Protein AF-A0A352RWW6-F1 (afdb_monomer_lite)

Structure (mmCIF, N/CA/C/O backbone):
data_AF-A0A352RWW6-F1
#
_entry.id   AF-A0A352RWW6-F1
#
loop_
_atom_site.group_PDB
_atom_site.id
_atom_site.type_symbol
_atom_site.label_atom_id
_atom_site.label_alt_id
_atom_site.label_comp_id
_atom_site.label_asym_id
_atom_site.label_entity_id
_atom_site.label_seq_id
_atom_site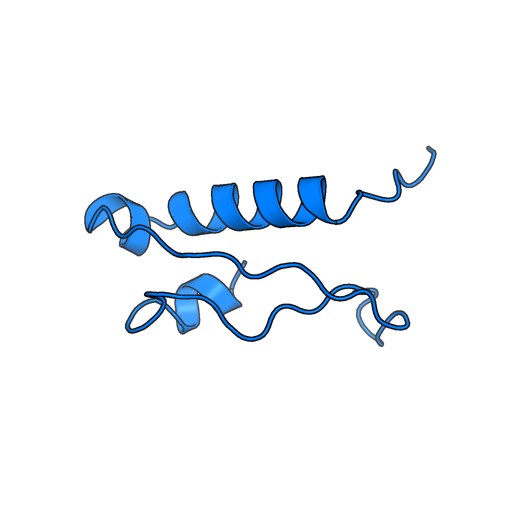.pdbx_PDB_ins_code
_atom_site.Cartn_x
_atom_site.Cartn_y
_atom_site.Cartn_z
_atom_site.occupancy
_atom_site.B_iso_or_equiv
_atom_site.auth_seq_id
_atom_site.auth_comp_id
_atom_site.auth_asym_id
_atom_site.auth_atom_id
_atom_site.pdbx_PDB_model_num
ATOM 1 N N . MET A 1 1 ? 15.643 14.603 -18.374 1.00 39.41 1 MET A N 1
ATOM 2 C CA . MET A 1 1 ? 14.987 14.187 -17.116 1.00 39.41 1 MET A CA 1
ATOM 3 C C . MET A 1 1 ? 15.119 12.677 -16.997 1.00 39.41 1 MET A C 1
ATOM 5 O O . MET A 1 1 ? 14.345 11.962 -17.620 1.00 39.41 1 MET A O 1
ATOM 9 N N . ALA A 1 2 ? 16.154 12.178 -16.315 1.00 41.72 2 ALA A N 1
ATOM 10 C CA . ALA A 1 2 ? 16.303 10.741 -16.103 1.00 41.72 2 ALA A CA 1
ATOM 11 C C . ALA A 1 2 ? 15.092 10.260 -15.292 1.00 41.72 2 ALA A C 1
ATOM 13 O O . ALA A 1 2 ? 14.873 10.750 -14.182 1.00 41.72 2 ALA A O 1
ATOM 14 N N . LYS A 1 3 ? 14.276 9.361 -15.859 1.00 51.22 3 LYS A N 1
ATOM 15 C CA . LYS A 1 3 ? 13.304 8.583 -15.083 1.00 51.22 3 LYS A CA 1
ATOM 16 C C . LYS A 1 3 ? 14.134 7.888 -14.009 1.00 51.22 3 LYS A C 1
ATOM 18 O O . LYS A 1 3 ? 14.839 6.938 -14.319 1.00 51.22 3 LYS A O 1
ATOM 23 N N . ARG A 1 4 ? 14.142 8.429 -12.787 1.00 54.44 4 ARG A N 1
ATOM 24 C CA . ARG A 1 4 ? 14.752 7.772 -11.632 1.00 54.44 4 ARG A CA 1
ATOM 25 C C . ARG A 1 4 ? 14.066 6.417 -11.540 1.00 54.44 4 ARG A C 1
ATOM 27 O O . ARG A 1 4 ? 12.891 6.36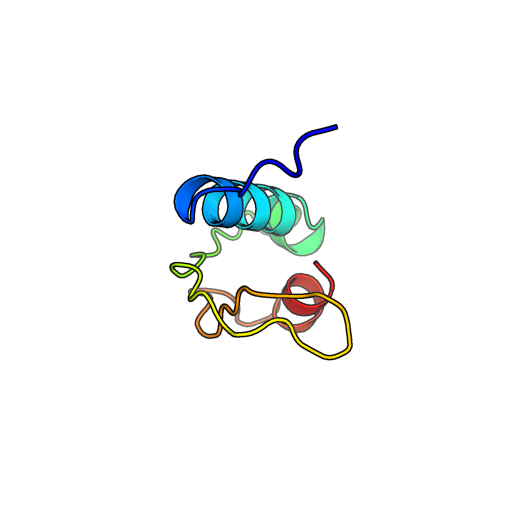7 -11.182 1.00 54.44 4 ARG A O 1
ATOM 34 N N . GLU A 1 5 ? 14.759 5.351 -11.925 1.00 56.88 5 GLU A N 1
ATOM 35 C CA . GLU A 1 5 ? 14.382 4.003 -11.528 1.00 56.88 5 GLU A CA 1
ATOM 36 C C . GLU A 1 5 ? 14.319 4.030 -10.004 1.00 56.88 5 GLU A C 1
ATOM 38 O O . GLU A 1 5 ? 15.335 4.133 -9.317 1.00 56.88 5 GLU A O 1
ATOM 43 N N . ARG A 1 6 ? 13.100 4.109 -9.465 1.00 66.62 6 ARG A N 1
ATOM 44 C CA . ARG A 1 6 ? 12.902 4.069 -8.025 1.00 66.62 6 ARG A CA 1
ATOM 45 C C . ARG A 1 6 ? 13.243 2.654 -7.597 1.00 66.62 6 ARG A C 1
ATOM 47 O O . ARG A 1 6 ? 12.611 1.702 -8.044 1.00 66.62 6 ARG A O 1
ATOM 54 N N . SER A 1 7 ? 14.258 2.523 -6.752 1.00 82.19 7 SER A N 1
ATOM 55 C CA . SER A 1 7 ? 14.597 1.250 -6.129 1.00 82.19 7 SER A CA 1
ATOM 56 C C . SER A 1 7 ? 13.384 0.696 -5.377 1.00 82.19 7 SER A C 1
ATOM 58 O O . SER A 1 7 ? 12.595 1.471 -4.834 1.00 82.19 7 SER A O 1
ATOM 60 N N . ARG A 1 8 ? 13.282 -0.635 -5.266 1.00 84.44 8 ARG A N 1
ATOM 61 C CA . ARG A 1 8 ? 12.244 -1.343 -4.487 1.00 84.44 8 ARG A CA 1
ATOM 62 C C . ARG A 1 8 ? 11.935 -0.679 -3.146 1.00 84.44 8 ARG A C 1
ATOM 64 O O . ARG A 1 8 ? 10.781 -0.433 -2.817 1.00 84.44 8 ARG A O 1
ATOM 71 N N . HIS A 1 9 ? 12.986 -0.317 -2.414 1.00 85.75 9 HIS A N 1
ATOM 72 C CA . HIS A 1 9 ? 12.874 0.358 -1.126 1.00 85.75 9 HIS A CA 1
ATOM 73 C C . HIS A 1 9 ? 12.168 1.719 -1.220 1.00 85.75 9 HIS A C 1
ATOM 75 O O . HIS A 1 9 ? 11.250 1.980 -0.456 1.00 85.75 9 HIS A O 1
ATOM 81 N N . ALA A 1 10 ? 12.522 2.554 -2.201 1.00 87.81 10 ALA A N 1
ATOM 82 C CA . ALA A 1 10 ? 11.903 3.865 -2.387 1.00 87.81 10 A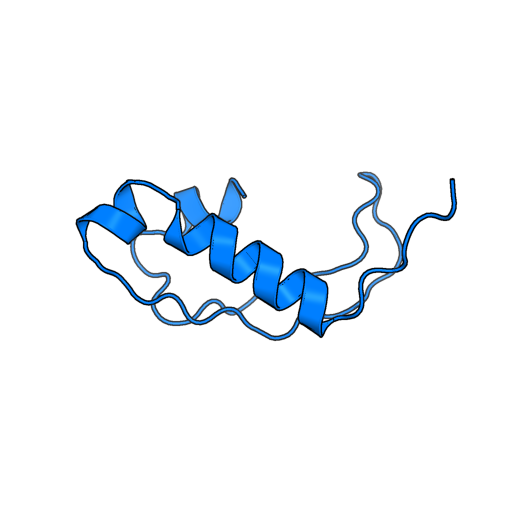LA A CA 1
ATOM 83 C C . ALA A 1 10 ? 10.411 3.760 -2.743 1.00 87.81 10 ALA A C 1
ATOM 85 O O . ALA A 1 10 ? 9.618 4.598 -2.324 1.00 87.81 10 ALA A O 1
ATOM 86 N N . ILE A 1 11 ? 10.022 2.730 -3.500 1.00 89.06 11 ILE A N 1
ATOM 87 C CA . ILE A 1 11 ? 8.613 2.466 -3.826 1.00 89.06 11 ILE A CA 1
ATOM 88 C C . ILE A 1 11 ? 7.862 2.014 -2.577 1.00 89.06 11 ILE A C 1
ATOM 90 O O . ILE A 1 11 ? 6.806 2.559 -2.275 1.00 89.06 11 ILE A O 1
ATOM 94 N N . LYS A 1 12 ? 8.433 1.074 -1.819 1.00 89.94 12 LYS A N 1
ATOM 95 C CA . LYS A 1 12 ? 7.863 0.594 -0.556 1.00 89.94 12 LYS A CA 1
ATOM 96 C C . LYS A 1 12 ? 7.640 1.730 0.442 1.00 89.94 12 LYS A C 1
ATOM 98 O O . LYS A 1 12 ? 6.565 1.828 1.024 1.00 89.94 12 LYS A O 1
ATOM 103 N N . GLU A 1 13 ? 8.630 2.603 0.612 1.00 90.62 13 GLU A N 1
ATOM 104 C CA . GLU A 1 13 ? 8.527 3.762 1.501 1.00 90.62 13 GLU A CA 1
ATOM 105 C C . GLU A 1 13 ? 7.466 4.761 1.031 1.00 90.62 13 GLU A C 1
ATOM 107 O O . GLU A 1 13 ? 6.707 5.282 1.846 1.00 90.62 13 GLU A O 1
ATOM 112 N N . GLU A 1 14 ? 7.373 5.012 -0.276 1.00 91.00 14 GLU A N 1
ATOM 113 C CA . GLU A 1 14 ? 6.365 5.924 -0.815 1.00 91.00 14 GLU A CA 1
ATOM 114 C C . GLU A 1 14 ? 4.946 5.365 -0.657 1.00 91.00 14 GLU A C 1
ATOM 116 O O . GLU A 1 14 ? 4.059 6.095 -0.217 1.00 91.00 14 GLU A O 1
ATOM 121 N N . VAL A 1 15 ? 4.734 4.079 -0.948 1.00 90.62 15 VAL A N 1
ATOM 122 C CA . VAL A 1 15 ? 3.441 3.410 -0.737 1.00 90.62 15 VAL A CA 1
ATOM 123 C C . VAL A 1 15 ? 3.081 3.402 0.747 1.00 90.62 15 VAL A C 1
ATOM 125 O O . VAL A 1 15 ? 1.965 3.770 1.102 1.00 90.62 15 VAL A O 1
ATOM 128 N N . SER A 1 16 ? 4.037 3.083 1.626 1.00 91.25 16 SER A N 1
ATOM 129 C CA . SER A 1 16 ? 3.841 3.152 3.078 1.00 91.25 16 SER A CA 1
ATOM 130 C C . SER A 1 16 ? 3.410 4.546 3.516 1.00 91.25 16 SER A C 1
ATOM 132 O O . SER A 1 16 ? 2.402 4.688 4.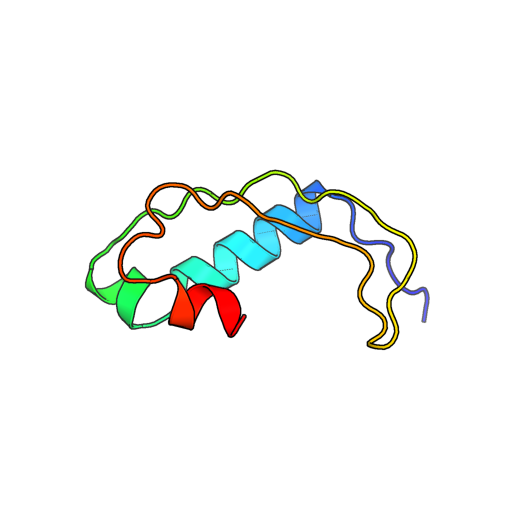203 1.00 91.25 16 SER A O 1
ATOM 134 N N . ARG A 1 17 ? 4.107 5.593 3.063 1.00 91.69 17 ARG A N 1
ATOM 135 C CA . ARG A 1 17 ? 3.744 6.974 3.389 1.00 91.69 17 ARG A CA 1
ATOM 136 C C . ARG A 1 17 ? 2.328 7.315 2.932 1.00 91.69 17 ARG A C 1
ATOM 138 O O . ARG A 1 17 ? 1.598 7.922 3.701 1.00 91.69 17 ARG A O 1
ATOM 145 N N . ARG A 1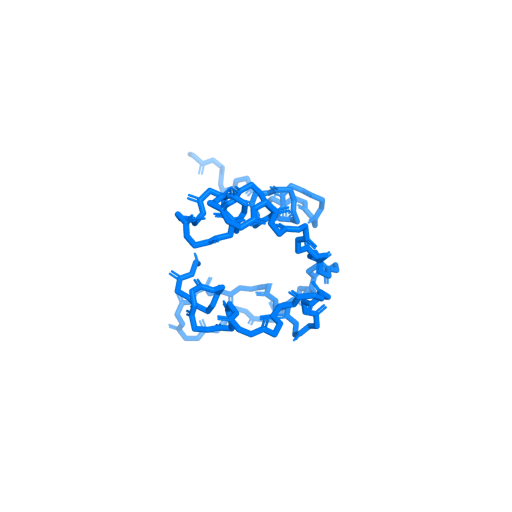 18 ? 1.951 6.953 1.703 1.00 91.88 18 ARG A N 1
ATOM 146 C CA . ARG A 1 18 ? 0.624 7.271 1.157 1.00 91.88 18 ARG A CA 1
ATOM 147 C C . ARG A 1 18 ? -0.490 6.541 1.896 1.00 91.88 18 ARG A C 1
ATOM 149 O O . ARG A 1 18 ? -1.482 7.169 2.228 1.00 91.88 18 ARG A O 1
ATOM 156 N N . ILE A 1 19 ? -0.305 5.257 2.203 1.00 91.38 19 ILE A N 1
ATOM 157 C CA . ILE A 1 19 ? -1.306 4.469 2.933 1.00 91.38 19 ILE A CA 1
ATOM 158 C C . ILE A 1 19 ? -1.542 5.038 4.332 1.00 91.38 19 ILE A C 1
ATOM 160 O O . ILE A 1 19 ? -2.686 5.213 4.725 1.00 91.38 19 ILE A O 1
ATOM 164 N N . HIS A 1 20 ? -0.484 5.397 5.063 1.00 91.12 20 HIS A N 1
ATOM 165 C CA . HIS A 1 20 ? -0.627 5.996 6.397 1.00 91.12 20 HIS A CA 1
ATOM 166 C C . HIS A 1 20 ? -1.096 7.465 6.365 1.00 91.12 20 HIS A C 1
ATOM 168 O O . HIS A 1 20 ? -1.317 8.050 7.419 1.00 91.12 20 HIS A O 1
ATOM 174 N N . GLN A 1 21 ? -1.221 8.075 5.181 1.00 91.94 21 GLN A N 1
ATOM 175 C CA . GLN A 1 21 ? -1.825 9.399 4.989 1.00 91.94 21 GLN A CA 1
ATOM 176 C C . GLN A 1 21 ? -3.305 9.330 4.594 1.00 91.94 21 GLN A C 1
ATOM 178 O O . GLN A 1 21 ? -3.937 10.377 4.499 1.00 91.94 21 GLN A O 1
ATOM 183 N N . ILE A 1 22 ? -3.855 8.138 4.347 1.00 91.00 22 ILE A N 1
ATOM 184 C CA . ILE A 1 22 ? -5.294 7.963 4.138 1.00 91.00 22 ILE A CA 1
ATOM 185 C C . ILE A 1 22 ? -5.991 8.337 5.446 1.00 91.00 22 ILE A C 1
ATOM 187 O O . ILE A 1 22 ? -5.647 7.765 6.478 1.00 91.00 22 ILE A O 1
ATOM 191 N N . ASP A 1 23 ? -6.966 9.251 5.398 1.00 88.69 23 ASP A N 1
ATOM 192 C CA . ASP A 1 23 ? -7.688 9.725 6.587 1.00 88.69 23 ASP A CA 1
ATOM 193 C C . ASP A 1 23 ? -8.194 8.564 7.452 1.00 88.69 23 ASP A C 1
ATOM 195 O O . ASP A 1 23 ? -7.940 8.551 8.645 1.00 88.69 23 ASP A O 1
ATOM 199 N N . GLU A 1 24 ? -8.797 7.535 6.851 1.00 88.31 24 GLU A N 1
ATOM 200 C CA . GLU A 1 24 ? -9.282 6.347 7.570 1.00 88.31 24 GLU A CA 1
ATOM 201 C C . GLU A 1 24 ? -8.166 5.612 8.329 1.00 88.31 24 GLU A C 1
ATOM 203 O O . GLU A 1 24 ? -8.348 5.220 9.473 1.00 88.31 24 GLU A O 1
ATOM 208 N N . VAL A 1 25 ? -6.992 5.440 7.715 1.00 87.94 25 VAL A N 1
ATOM 209 C CA . VAL A 1 25 ? -5.852 4.743 8.337 1.00 87.94 25 VAL A CA 1
ATOM 210 C C . VAL A 1 25 ? -5.210 5.613 9.418 1.00 87.94 25 VAL A C 1
ATOM 212 O O . VAL A 1 25 ? -4.781 5.103 10.454 1.00 87.94 25 VAL A O 1
ATOM 215 N N . ALA A 1 26 ? -5.120 6.920 9.170 1.00 89.56 26 ALA A N 1
ATOM 216 C CA . ALA A 1 26 ? -4.537 7.885 10.088 1.00 89.56 26 ALA A CA 1
ATOM 217 C C . ALA A 1 26 ? -5.421 8.116 11.324 1.00 89.56 26 ALA A C 1
ATOM 219 O O . ALA A 1 26 ? -4.886 8.195 12.429 1.00 89.56 26 ALA A O 1
ATOM 220 N N . ASP A 1 27 ? -6.742 8.188 11.146 1.00 89.69 27 ASP A N 1
ATOM 221 C CA . ASP A 1 27 ? -7.726 8.405 12.213 1.00 89.69 27 ASP A CA 1
ATOM 222 C C . ASP A 1 27 ? -7.813 7.191 13.151 1.00 89.69 27 ASP A C 1
ATOM 224 O O . ASP A 1 27 ? -7.719 7.342 14.369 1.00 89.69 27 ASP A O 1
ATOM 228 N N . ASP A 1 28 ? -7.836 5.973 12.597 1.00 87.31 28 ASP A N 1
ATOM 229 C CA . ASP A 1 28 ? -7.773 4.729 13.379 1.00 87.31 28 ASP A CA 1
ATOM 230 C C . ASP A 1 28 ? -6.373 4.450 13.968 1.00 87.31 28 ASP A C 1
ATOM 232 O O . ASP A 1 28 ? -6.199 3.550 14.795 1.00 87.31 28 ASP A O 1
ATOM 236 N N . GLY A 1 29 ? -5.338 5.178 13.529 1.00 87.50 29 GLY A N 1
ATOM 237 C CA . GLY A 1 29 ? -3.945 4.898 13.889 1.00 87.50 29 GLY A CA 1
ATOM 238 C C . GLY A 1 29 ? -3.472 3.516 13.416 1.00 87.50 29 GLY A C 1
ATOM 239 O O . GLY A 1 29 ? -2.583 2.907 14.023 1.00 87.50 29 GLY A O 1
ATOM 240 N N . ALA A 1 30 ? -4.079 2.992 12.350 1.00 88.62 30 ALA A N 1
ATOM 241 C CA . ALA A 1 30 ? -3.812 1.657 11.850 1.00 88.62 30 ALA A CA 1
ATOM 242 C C . ALA A 1 30 ? -2.416 1.581 11.222 1.00 88.62 30 ALA A C 1
ATOM 244 O O . ALA A 1 30 ? -2.064 2.323 10.304 1.00 88.62 30 ALA A O 1
ATOM 245 N N . HIS A 1 31 ? -1.608 0.627 11.686 1.00 88.06 31 HIS A N 1
ATOM 246 C CA . HIS A 1 31 ? -0.301 0.388 11.088 1.00 88.06 31 HIS A CA 1
ATOM 247 C C . HIS A 1 31 ? -0.411 -0.688 10.004 1.00 88.06 31 HIS A C 1
ATOM 249 O O . HIS A 1 31 ? -0.528 -1.881 10.302 1.00 88.06 31 HIS A O 1
ATOM 255 N N . ILE A 1 32 ? -0.390 -0.262 8.739 1.00 89.81 32 ILE A N 1
ATOM 256 C CA . ILE A 1 32 ? -0.479 -1.159 7.582 1.00 89.81 32 ILE A CA 1
ATOM 257 C C . ILE A 1 32 ? 0.920 -1.630 7.189 1.00 89.81 32 ILE A C 1
ATOM 259 O O . ILE A 1 32 ? 1.833 -0.832 6.961 1.00 89.81 32 ILE A O 1
ATOM 263 N N . ARG A 1 33 ? 1.102 -2.948 7.074 1.00 90.69 33 ARG A N 1
ATOM 264 C CA . ARG A 1 33 ? 2.374 -3.532 6.643 1.00 90.69 33 ARG A CA 1
ATOM 265 C C . ARG A 1 33 ? 2.417 -3.611 5.122 1.00 90.69 33 ARG A C 1
ATOM 267 O O . ARG A 1 33 ? 1.756 -4.459 4.532 1.00 90.69 33 ARG A O 1
ATOM 274 N N . VAL A 1 34 ? 3.231 -2.764 4.502 1.00 90.44 34 VAL A N 1
ATOM 275 C CA . VAL A 1 34 ? 3.449 -2.778 3.047 1.00 90.44 34 VAL A CA 1
ATOM 276 C C . VAL A 1 34 ? 4.389 -3.931 2.660 1.00 90.44 34 VAL A C 1
ATOM 278 O O . VAL A 1 34 ? 5.473 -4.040 3.255 1.00 90.44 34 VAL A O 1
ATOM 281 N N . PRO A 1 35 ? 4.008 -4.798 1.702 1.00 90.56 35 PRO A N 1
ATOM 282 C CA . PRO A 1 35 ? 4.867 -5.875 1.217 1.00 90.56 35 PRO A CA 1
ATOM 283 C C . PRO A 1 35 ? 6.041 -5.321 0.398 1.00 90.56 35 PRO A C 1
ATOM 285 O O . PRO A 1 35 ? 6.132 -4.126 0.111 1.00 90.56 35 PRO A O 1
ATOM 288 N N . ASP A 1 36 ? 6.990 -6.182 0.048 1.00 88.62 36 ASP A N 1
ATOM 289 C CA . ASP A 1 36 ? 8.050 -5.790 -0.876 1.00 88.62 36 ASP A CA 1
ATOM 290 C C . ASP A 1 36 ? 7.504 -5.730 -2.312 1.00 88.62 36 ASP A C 1
ATOM 292 O O . ASP A 1 36 ? 6.843 -6.676 -2.732 1.00 88.62 36 ASP A O 1
ATOM 296 N N . PRO A 1 37 ? 7.757 -4.640 -3.062 1.00 89.38 37 PRO A N 1
ATOM 297 C CA . PRO A 1 37 ? 7.290 -4.524 -4.436 1.00 89.38 37 PRO A CA 1
ATOM 298 C C . PRO A 1 37 ? 8.018 -5.504 -5.350 1.00 89.38 37 PRO A C 1
ATOM 300 O O . PRO A 1 37 ? 9.258 -5.534 -5.385 1.00 89.38 37 PRO A O 1
ATOM 303 N N . GLU A 1 38 ? 7.245 -6.238 -6.141 1.00 89.25 38 GLU A N 1
ATOM 304 C CA . GLU A 1 38 ? 7.752 -7.167 -7.143 1.00 89.25 38 GLU A CA 1
ATOM 305 C C . GLU A 1 38 ? 7.778 -6.486 -8.517 1.00 89.25 38 GLU A C 1
ATOM 307 O O . GLU A 1 38 ? 6.752 -5.977 -8.969 1.00 89.25 38 GLU A O 1
ATOM 312 N N . PRO A 1 39 ? 8.948 -6.395 -9.177 1.00 87.88 39 PRO A N 1
ATOM 313 C CA . PRO A 1 39 ? 9.033 -5.793 -10.498 1.00 87.88 39 PRO A CA 1
ATOM 314 C C . PRO A 1 39 ? 8.404 -6.719 -11.538 1.00 87.88 39 PRO A C 1
ATOM 316 O O . PRO A 1 39 ? 8.723 -7.906 -11.579 1.00 87.88 39 PRO A O 1
ATOM 319 N N . HIS A 1 40 ? 7.596 -6.158 -12.431 1.00 86.06 40 HIS A N 1
ATOM 320 C CA . HIS A 1 40 ? 7.014 -6.879 -13.563 1.00 86.06 40 HIS A CA 1
ATOM 321 C C . HIS A 1 40 ? 7.179 -6.093 -14.872 1.00 86.06 40 HIS A C 1
ATOM 323 O O . HIS A 1 40 ? 7.561 -4.915 -14.883 1.00 86.06 40 HIS A O 1
ATOM 329 N N . GLU A 1 41 ? 6.913 -6.756 -16.002 1.00 86.25 41 GLU A N 1
ATOM 330 C CA . GLU A 1 41 ? 6.898 -6.103 -17.312 1.00 86.25 41 GLU A CA 1
ATOM 331 C C . GLU A 1 41 ? 5.840 -5.012 -17.358 1.00 86.25 41 GLU A C 1
ATOM 333 O O . GLU A 1 41 ? 4.734 -5.182 -16.854 1.00 86.25 41 GLU A O 1
ATOM 338 N N . ARG A 1 42 ? 6.171 -3.887 -17.987 1.00 85.88 42 ARG A N 1
ATOM 339 C CA . ARG A 1 42 ? 5.303 -2.719 -17.964 1.00 85.88 42 ARG A CA 1
ATOM 340 C C . ARG A 1 42 ? 3.914 -3.055 -18.521 1.00 85.88 42 ARG A C 1
ATOM 342 O O . ARG A 1 42 ? 3.802 -3.448 -19.678 1.00 85.88 42 ARG A O 1
ATOM 349 N N . ASP A 1 43 ? 2.878 -2.870 -17.711 1.00 83.75 43 ASP A N 1
ATOM 350 C CA . ASP A 1 43 ? 1.504 -3.160 -18.112 1.00 83.75 43 ASP A CA 1
ATOM 351 C C . ASP A 1 43 ? 0.951 -2.105 -19.090 1.00 83.75 43 ASP A C 1
ATOM 353 O O . ASP A 1 43 ? 1.594 -1.092 -19.391 1.00 83.75 43 ASP A O 1
ATOM 357 N N . ALA A 1 44 ? -0.277 -2.322 -19.573 1.00 85.06 44 ALA A N 1
ATOM 358 C CA . ALA A 1 44 ? -0.967 -1.407 -20.488 1.00 85.06 44 ALA A CA 1
ATOM 359 C C . ALA A 1 44 ? -1.146 0.020 -19.924 1.00 85.06 44 ALA A C 1
ATOM 361 O O . ALA A 1 44 ? -1.331 0.965 -20.689 1.00 85.06 44 ALA A O 1
ATOM 362 N N . TRP A 1 45 ? -1.062 0.188 -18.602 1.00 80.56 45 TRP A N 1
ATOM 363 C CA . TRP A 1 45 ? -1.167 1.469 -17.903 1.00 80.56 45 TRP A CA 1
ATOM 364 C C . TRP A 1 45 ? 0.196 2.064 -17.528 1.00 80.56 45 TRP A C 1
ATOM 366 O O . TRP A 1 45 ? 0.266 3.144 -16.940 1.00 80.56 45 TRP A O 1
ATOM 376 N N . GLY A 1 46 ? 1.299 1.407 -17.890 1.00 81.44 46 GLY A N 1
ATOM 377 C CA . GLY A 1 46 ? 2.644 1.894 -17.628 1.00 81.44 46 GLY A CA 1
ATOM 378 C C . GLY A 1 46 ? 3.213 1.523 -16.252 1.00 81.44 46 GLY A C 1
ATOM 379 O O . GLY A 1 46 ? 4.324 1.985 -15.949 1.00 81.44 46 GLY A O 1
ATOM 380 N N . ARG A 1 47 ? 2.498 0.724 -15.448 1.00 84.06 47 ARG A N 1
ATOM 381 C CA . ARG A 1 47 ? 2.926 0.221 -14.130 1.00 84.06 47 ARG A CA 1
ATOM 382 C C . ARG A 1 47 ? 3.874 -0.957 -14.309 1.00 84.06 47 ARG A C 1
ATOM 384 O O . ARG A 1 47 ? 3.780 -1.680 -15.292 1.00 84.06 47 ARG A O 1
ATOM 391 N N . ASN A 1 48 ? 4.830 -1.100 -13.403 1.00 87.69 48 ASN A N 1
ATOM 392 C CA . ASN A 1 48 ? 5.897 -2.101 -13.492 1.00 87.69 48 ASN A CA 1
ATOM 393 C C . ASN A 1 48 ? 6.290 -2.673 -12.123 1.00 87.69 48 ASN A C 1
ATOM 395 O O . ASN A 1 48 ? 7.397 -3.187 -11.967 1.00 87.69 48 ASN A O 1
ATOM 399 N N . TRP A 1 49 ? 5.413 -2.510 -11.135 1.00 88.06 49 TRP A N 1
ATOM 400 C CA . TRP A 1 49 ? 5.587 -2.996 -9.774 1.00 88.06 49 TRP A CA 1
ATOM 401 C C . TRP A 1 49 ? 4.236 -3.429 -9.217 1.00 88.06 49 TRP A C 1
ATOM 403 O O . TRP A 1 49 ? 3.300 -2.629 -9.242 1.00 88.06 49 TRP A O 1
ATOM 413 N N . ASP A 1 50 ? 4.184 -4.638 -8.667 1.00 87.94 50 ASP A N 1
ATOM 414 C CA . ASP A 1 50 ? 3.005 -5.209 -8.017 1.00 87.94 50 ASP A CA 1
ATOM 415 C C . ASP A 1 50 ? 3.251 -5.419 -6.513 1.00 87.94 50 ASP A C 1
ATOM 417 O O . ASP A 1 50 ? 4.390 -5.565 -6.052 1.00 87.94 50 ASP A O 1
ATOM 421 N N . MET A 1 51 ? 2.163 -5.376 -5.739 1.00 89.50 51 MET A N 1
ATOM 422 C CA . MET A 1 51 ? 2.124 -5.580 -4.287 1.00 89.50 51 MET A CA 1
ATOM 423 C C . MET A 1 51 ? 0.782 -6.223 -3.897 1.00 89.50 51 MET A C 1
ATOM 425 O O . MET A 1 51 ? -0.239 -5.540 -3.892 1.00 89.50 51 MET A O 1
ATOM 429 N N . ASP A 1 52 ? 0.776 -7.505 -3.526 1.00 81.12 52 ASP A N 1
ATOM 430 C CA . ASP A 1 52 ? -0.478 -8.242 -3.269 1.00 81.12 52 ASP A CA 1
ATOM 431 C C . ASP A 1 52 ? -0.875 -8.352 -1.786 1.00 81.12 52 ASP A C 1
ATOM 433 O O . ASP A 1 52 ? -2.059 -8.377 -1.456 1.00 81.12 52 ASP A O 1
ATOM 437 N N . TYR A 1 53 ? 0.089 -8.404 -0.859 1.00 83.31 53 TYR A N 1
ATOM 438 C CA . TYR A 1 53 ? -0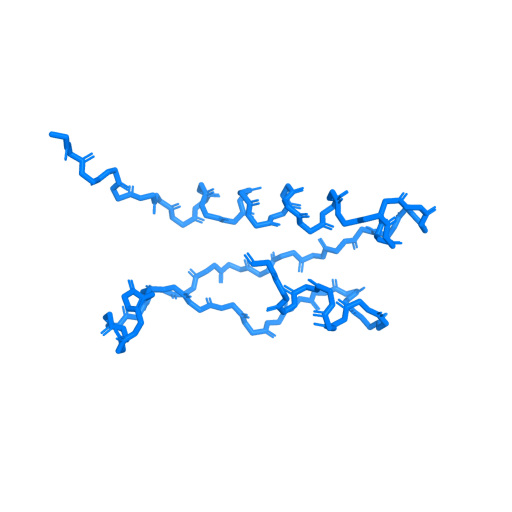.175 -8.809 0.532 1.00 83.31 53 TYR A CA 1
ATOM 439 C C . TYR A 1 53 ? 0.096 -7.702 1.556 1.00 83.31 53 TYR A C 1
ATOM 441 O O . TYR A 1 53 ? 1.095 -7.725 2.280 1.00 83.31 53 TYR A O 1
ATOM 449 N N . PHE A 1 54 ? -0.824 -6.741 1.653 1.00 88.50 54 PHE A N 1
ATOM 450 C CA . PHE A 1 54 ? -0.796 -5.729 2.711 1.00 88.50 54 PHE A CA 1
ATOM 451 C C . PHE A 1 54 ? -1.252 -6.326 4.049 1.00 88.50 54 PHE A C 1
ATOM 453 O O . PHE A 1 54 ? -2.378 -6.798 4.203 1.00 88.50 54 PHE A O 1
ATOM 460 N N . GLY A 1 55 ? -0.370 -6.311 5.047 1.00 89.19 55 GLY A N 1
ATOM 461 C CA . GLY A 1 55 ? -0.697 -6.773 6.394 1.00 89.19 55 GLY A CA 1
ATOM 462 C C . GLY A 1 55 ? -1.542 -5.744 7.141 1.00 89.19 55 GLY A C 1
ATOM 463 O O . GLY A 1 55 ? -1.298 -4.546 7.020 1.00 89.19 55 GLY A O 1
ATOM 464 N N . ASN A 1 56 ? -2.507 -6.216 7.933 1.00 87.44 56 ASN A N 1
ATOM 465 C CA . ASN A 1 56 ? -3.457 -5.372 8.670 1.00 87.44 56 ASN A CA 1
ATOM 466 C C . ASN A 1 56 ? -4.346 -4.478 7.773 1.00 87.44 56 ASN A C 1
ATOM 468 O O . ASN A 1 56 ? -4.939 -3.521 8.245 1.00 87.44 56 ASN A O 1
ATOM 472 N N . ALA A 1 57 ? -4.470 -4.802 6.481 1.00 86.50 57 ALA A N 1
ATOM 473 C CA . ALA A 1 57 ? -5.259 -4.036 5.511 1.00 86.50 57 ALA A CA 1
ATOM 474 C C . ALA A 1 57 ? -6.778 -4.238 5.611 1.00 86.50 57 ALA A C 1
ATOM 476 O O . ALA A 1 57 ? -7.527 -3.558 4.917 1.00 86.50 57 ALA A O 1
ATOM 477 N N . ARG A 1 58 ? -7.246 -5.176 6.443 1.00 85.50 58 ARG A N 1
ATOM 478 C CA . ARG A 1 58 ? -8.666 -5.529 6.547 1.00 85.50 58 ARG A CA 1
ATOM 479 C C . ARG A 1 58 ? -9.480 -4.309 6.985 1.00 85.50 58 ARG A C 1
ATOM 481 O O . ARG A 1 58 ? -9.236 -3.779 8.060 1.00 85.50 58 ARG A O 1
ATOM 488 N N . GLY A 1 59 ? -10.449 -3.905 6.163 1.00 85.06 59 GLY A N 1
ATOM 489 C CA . GLY A 1 59 ? -11.241 -2.684 6.375 1.00 85.06 59 GLY A CA 1
ATOM 490 C C . GLY A 1 59 ? -10.724 -1.451 5.626 1.00 85.06 59 GLY A C 1
ATOM 491 O O . GLY A 1 59 ? -11.498 -0.534 5.399 1.00 85.06 59 GLY A O 1
ATOM 492 N N . TYR A 1 60 ? -9.479 -1.478 5.140 1.00 85.94 60 TYR A N 1
ATOM 493 C CA . TYR A 1 60 ? -8.842 -0.394 4.377 1.00 85.94 60 TYR A CA 1
ATOM 494 C C . TYR A 1 60 ? -8.529 -0.794 2.926 1.00 85.94 60 TYR A C 1
ATOM 496 O O . TYR A 1 60 ? -7.881 -0.050 2.198 1.00 85.94 60 TYR A O 1
ATOM 504 N N . GLU A 1 61 ? -8.958 -1.981 2.485 1.00 87.12 61 GLU A N 1
ATOM 505 C CA . GLU A 1 61 ? -8.618 -2.567 1.178 1.00 87.12 61 GLU A CA 1
ATOM 506 C C . GLU A 1 61 ? -9.000 -1.657 0.002 1.00 87.12 61 GLU A C 1
ATOM 508 O O . GLU A 1 61 ? -8.230 -1.511 -0.948 1.00 87.12 61 GLU A O 1
ATOM 513 N N . ALA A 1 62 ? -10.172 -1.019 0.072 1.00 85.75 62 ALA A N 1
ATOM 514 C CA . ALA A 1 62 ? -10.636 -0.085 -0.952 1.00 85.75 62 ALA A CA 1
ATOM 515 C C . ALA A 1 62 ? -9.756 1.172 -1.009 1.00 85.75 62 ALA A C 1
ATOM 517 O O . ALA A 1 62 ? -9.335 1.586 -2.090 1.00 85.75 62 ALA A O 1
ATOM 518 N N . SER A 1 63 ? -9.435 1.733 0.154 1.00 85.31 63 SER A N 1
ATOM 519 C CA . SER A 1 63 ? -8.633 2.947 0.295 1.00 85.31 63 SER A CA 1
ATOM 520 C C . SER A 1 63 ? -7.182 2.693 -0.121 1.00 85.31 63 SER A C 1
ATOM 522 O O . SER A 1 63 ? -6.613 3.479 -0.873 1.00 85.31 63 SER A O 1
ATOM 524 N N . ILE A 1 64 ? -6.615 1.540 0.253 1.00 85.44 64 ILE A N 1
ATOM 525 C CA . ILE A 1 64 ? -5.284 1.080 -0.177 1.00 85.44 64 ILE A CA 1
ATOM 526 C C . ILE A 1 64 ? -5.237 0.878 -1.696 1.00 85.44 64 ILE A C 1
ATOM 528 O O . ILE A 1 64 ? -4.265 1.272 -2.331 1.00 85.44 64 ILE A O 1
ATOM 532 N N . ARG A 1 65 ? -6.286 0.311 -2.307 1.00 84.81 65 ARG A N 1
ATOM 533 C CA . ARG A 1 65 ? -6.354 0.106 -3.766 1.00 84.81 65 ARG A CA 1
ATOM 534 C C . ARG A 1 65 ? -6.480 1.410 -4.563 1.00 84.81 65 ARG A C 1
ATOM 536 O O . ARG A 1 65 ? -6.245 1.404 -5.770 1.00 84.81 65 ARG A O 1
ATOM 543 N N . SER A 1 66 ? -6.869 2.505 -3.913 1.00 83.38 66 SER A N 1
ATOM 544 C CA . SER A 1 66 ? -7.010 3.823 -4.538 1.00 83.38 66 SER A CA 1
ATOM 545 C C . SER A 1 66 ? -5.705 4.640 -4.575 1.00 83.38 66 SER A C 1
ATOM 547 O O . SER A 1 66 ? -5.714 5.746 -5.122 1.00 83.38 66 SER A O 1
ATOM 549 N N . VAL A 1 67 ? -4.614 4.131 -3.988 1.00 79.62 67 VAL A N 1
ATOM 550 C CA . VAL A 1 67 ? -3.282 4.771 -3.911 1.00 79.62 67 VAL A CA 1
ATOM 551 C C . VAL A 1 67 ? -2.419 4.479 -5.138 1.00 79.62 67 VAL A C 1
ATOM 553 O O . VAL A 1 67 ? -1.639 5.390 -5.528 1.00 79.62 67 VAL A O 1
#

Foldseek 3Di:
DPPPPQPQVNVQVVLQVQLCPQCVCVVVVPRKAWDGWDAADQDPVRDGTDTDDIPSCVVVVVVSVVD

Radius of gyration: 12.84 Å; chains: 1; bounding box: 28×23×34 Å

pLDDT: mean 84.25, std 10.95, range [39.41, 91.94]

Secondary structure (DSSP, 8-state):
-------HHHHHHHHHHHHTTSHHHHHTT---BPPPPEE----TTS--EE----BT-TTTHHHHHT-

Sequence (67 aa):
MAKRERSRHAIKEEVSRRIHQIDEVADDGAHIRVPDPEPHERDAWGRNWDMDYFGNARGYEASIRSV